Protein AF-A0A6A3PS76-F1 (afdb_monomer)

Structure (mmCIF, N/CA/C/O backbone):
data_AF-A0A6A3PS76-F1
#
_entry.id   AF-A0A6A3PS76-F1
#
loop_
_atom_site.group_PDB
_atom_site.id
_atom_site.type_symbol
_atom_site.label_atom_id
_atom_site.label_alt_id
_atom_site.label_comp_id
_atom_site.label_asym_id
_atom_site.label_entity_id
_atom_site.label_seq_id
_atom_site.pdbx_PDB_ins_code
_atom_site.Cartn_x
_atom_site.Cartn_y
_atom_site.Cartn_z
_atom_site.occupancy
_atom_site.B_iso_or_equiv
_atom_site.auth_seq_id
_atom_site.auth_comp_id
_atom_site.auth_asym_id
_atom_site.auth_atom_id
_atom_site.pdbx_PDB_model_num
ATOM 1 N N . MET A 1 1 ? 41.796 -42.484 -32.205 1.00 40.66 1 MET A N 1
ATOM 2 C CA . MET A 1 1 ? 40.865 -42.152 -31.108 1.00 40.66 1 MET A CA 1
ATOM 3 C C . MET A 1 1 ? 41.693 -41.615 -29.955 1.00 40.66 1 MET A C 1
ATOM 5 O O . MET A 1 1 ? 42.410 -42.389 -29.343 1.00 40.66 1 MET A O 1
ATOM 9 N N . ALA A 1 2 ? 41.669 -40.307 -29.718 1.00 36.38 2 ALA A N 1
ATOM 10 C CA . ALA A 1 2 ? 42.269 -39.707 -28.531 1.00 36.38 2 ALA A CA 1
ATOM 11 C C . ALA A 1 2 ? 41.194 -38.827 -27.889 1.00 36.38 2 ALA A C 1
ATOM 13 O O . ALA A 1 2 ? 40.812 -37.798 -28.442 1.00 36.38 2 ALA A O 1
ATOM 14 N N . SER A 1 3 ? 40.644 -39.326 -26.786 1.00 42.09 3 SER A N 1
ATOM 15 C CA . SER A 1 3 ? 39.677 -38.643 -25.932 1.00 42.09 3 SER A CA 1
ATOM 16 C C . SER A 1 3 ? 40.373 -37.461 -25.258 1.00 42.09 3 SER A C 1
ATOM 18 O O . SER A 1 3 ? 41.307 -37.673 -24.486 1.00 42.09 3 SER A O 1
ATOM 20 N N . LYS A 1 4 ? 39.956 -36.225 -25.559 1.00 41.03 4 LYS A N 1
ATOM 21 C CA . LYS A 1 4 ? 40.336 -35.051 -24.766 1.00 41.03 4 LYS A CA 1
ATOM 22 C C . LYS A 1 4 ? 39.450 -35.030 -23.526 1.00 41.03 4 LYS A C 1
ATOM 24 O O . LYS A 1 4 ? 38.237 -34.909 -23.633 1.00 41.03 4 LYS A O 1
ATOM 29 N N . GLN A 1 5 ? 40.074 -35.221 -22.373 1.00 47.97 5 GLN A N 1
ATOM 30 C CA . GLN A 1 5 ? 39.450 -35.051 -21.073 1.00 47.97 5 GLN A CA 1
ATOM 31 C C . GLN A 1 5 ? 39.487 -33.558 -20.744 1.00 47.97 5 GLN A C 1
ATOM 33 O O . GLN A 1 5 ? 40.566 -33.009 -20.526 1.00 47.97 5 GLN A O 1
ATOM 38 N N . ASP A 1 6 ? 38.328 -32.904 -20.788 1.00 49.22 6 ASP A N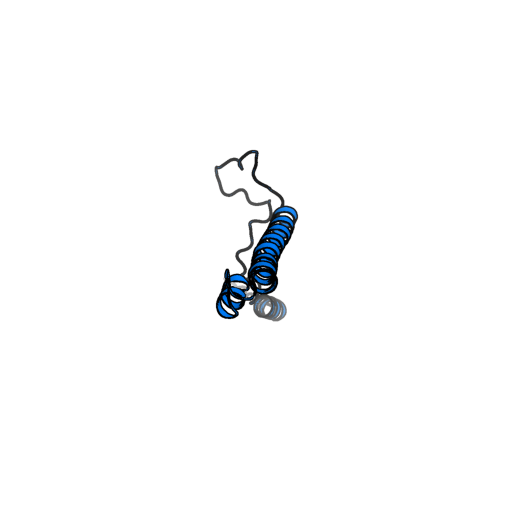 1
ATOM 39 C CA . ASP A 1 6 ? 38.185 -31.502 -20.398 1.00 49.22 6 ASP A CA 1
ATOM 40 C C . ASP A 1 6 ? 38.268 -31.403 -18.871 1.00 49.22 6 ASP A C 1
ATOM 42 O O . ASP A 1 6 ? 37.363 -31.804 -18.138 1.00 49.22 6 ASP 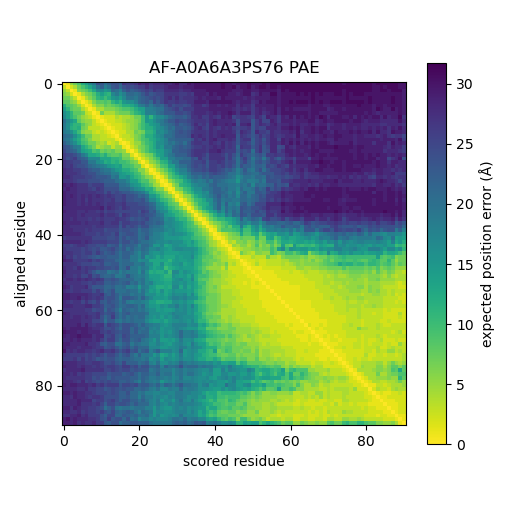A O 1
ATOM 46 N N . THR A 1 7 ? 39.404 -30.916 -18.380 1.00 53.34 7 THR A N 1
ATOM 47 C CA . THR A 1 7 ? 39.597 -30.588 -16.968 1.00 53.34 7 THR A CA 1
ATOM 48 C C . THR A 1 7 ? 38.854 -29.284 -16.684 1.00 53.34 7 THR A C 1
ATOM 50 O O . THR A 1 7 ? 39.332 -28.209 -17.042 1.00 53.34 7 THR A O 1
ATOM 53 N N . ILE A 1 8 ? 37.669 -29.379 -16.080 1.00 59.66 8 ILE A N 1
ATOM 54 C CA . ILE A 1 8 ? 36.876 -28.218 -15.651 1.00 59.66 8 ILE A CA 1
ATOM 55 C C . ILE A 1 8 ? 37.664 -27.459 -14.573 1.00 59.66 8 ILE A C 1
ATOM 57 O O . ILE A 1 8 ? 38.141 -28.063 -13.609 1.00 59.66 8 ILE A O 1
ATOM 61 N N . SER A 1 9 ? 37.836 -26.149 -14.765 1.00 59.12 9 SER A N 1
ATOM 62 C CA . SER A 1 9 ? 38.608 -25.284 -13.866 1.00 59.12 9 SER A CA 1
ATOM 63 C C . SER A 1 9 ? 37.906 -25.138 -12.516 1.00 59.12 9 SER A C 1
ATOM 65 O O . SER A 1 9 ? 36.695 -24.930 -12.459 1.00 59.12 9 SER A O 1
ATOM 67 N N . TYR A 1 10 ? 38.667 -25.195 -11.420 1.00 59.03 10 TYR A N 1
ATOM 68 C CA . TYR A 1 10 ? 38.141 -24.964 -10.070 1.00 59.03 10 TYR A CA 1
ATOM 69 C C . TYR A 1 10 ? 37.491 -23.582 -9.926 1.00 59.03 10 TYR A C 1
ATOM 71 O O . TYR A 1 10 ? 36.502 -23.461 -9.209 1.00 59.03 10 TYR A O 1
ATOM 79 N N . ASP A 1 11 ? 37.974 -22.579 -10.661 1.00 60.25 11 ASP A N 1
ATOM 80 C CA . ASP A 1 11 ? 37.381 -21.238 -10.675 1.00 60.25 11 ASP A CA 1
ATOM 81 C C . ASP A 1 11 ? 35.944 -21.244 -11.220 1.00 60.25 11 ASP A C 1
ATOM 83 O O . ASP A 1 11 ? 35.089 -20.530 -10.711 1.00 60.25 11 ASP A O 1
ATOM 87 N N . GLU A 1 12 ? 35.638 -22.110 -12.193 1.00 62.44 12 GLU A N 1
ATOM 88 C CA . GLU A 1 12 ? 34.287 -22.244 -12.761 1.00 62.44 12 GLU A CA 1
ATOM 89 C C . GLU A 1 12 ? 33.313 -22.888 -11.760 1.00 62.44 12 GLU A C 1
ATOM 91 O O . GLU A 1 12 ? 32.124 -22.565 -11.718 1.00 62.44 12 GLU A O 1
ATOM 96 N N . LEU A 1 13 ? 33.818 -23.788 -10.911 1.00 62.81 13 LEU A N 1
ATOM 97 C CA . LEU A 1 13 ? 33.030 -24.401 -9.842 1.00 62.81 13 LEU A CA 1
ATOM 98 C C . LEU A 1 13 ? 32.773 -23.421 -8.694 1.00 62.81 13 LEU A C 1
ATOM 100 O O . LEU A 1 13 ? 31.681 -23.432 -8.127 1.00 62.81 13 LEU A O 1
ATOM 104 N N . VAL A 1 14 ? 33.752 -22.574 -8.369 1.00 64.44 14 VAL A N 1
ATOM 105 C CA . VAL A 1 14 ? 33.619 -21.536 -7.337 1.00 64.44 14 VAL A CA 1
ATOM 106 C C . VAL A 1 14 ? 32.608 -20.476 -7.773 1.00 64.44 14 VAL A C 1
ATOM 108 O O . VAL A 1 14 ? 31.694 -20.174 -7.008 1.00 64.44 14 VAL A O 1
ATOM 111 N N . ASP A 1 15 ? 32.676 -20.023 -9.026 1.00 61.41 15 ASP A N 1
ATOM 112 C CA . ASP A 1 15 ? 31.741 -19.038 -9.589 1.00 61.41 15 ASP A CA 1
ATOM 113 C C . ASP A 1 15 ? 30.288 -19.557 -9.561 1.00 61.41 15 ASP A C 1
ATOM 115 O O . ASP A 1 15 ? 29.336 -18.849 -9.220 1.00 61.41 15 ASP A O 1
ATOM 119 N N . LYS A 1 16 ? 30.107 -20.860 -9.809 1.00 60.31 16 LYS A N 1
ATOM 120 C CA . LYS A 1 16 ? 28.797 -21.525 -9.766 1.00 60.31 16 LYS A CA 1
ATOM 121 C C . LYS A 1 16 ? 28.251 -21.728 -8.348 1.00 60.31 16 LYS A C 1
ATOM 123 O O . LYS A 1 16 ? 27.034 -21.751 -8.173 1.00 60.31 16 LYS A O 1
ATOM 128 N N . VAL A 1 17 ? 29.123 -21.869 -7.349 1.00 63.03 17 VAL A N 1
ATOM 129 C CA . VAL A 1 17 ? 28.747 -21.969 -5.927 1.00 63.03 17 VAL A CA 1
ATOM 130 C C . VAL A 1 17 ? 28.395 -20.598 -5.350 1.00 63.03 17 VAL A C 1
ATOM 132 O O . VAL A 1 17 ? 27.417 -20.483 -4.612 1.00 63.03 17 VAL A O 1
ATOM 135 N N . GLU A 1 18 ? 29.139 -19.553 -5.712 1.00 59.22 18 GLU A N 1
ATOM 136 C CA . GLU A 1 18 ? 28.928 -18.192 -5.202 1.00 59.22 18 GLU A CA 1
ATOM 137 C C . GLU A 1 18 ? 27.667 -17.537 -5.800 1.00 59.22 18 GLU A C 1
ATOM 139 O O . GLU A 1 18 ? 26.966 -16.775 -5.134 1.00 59.22 18 GLU A O 1
ATOM 144 N N . THR A 1 19 ? 27.287 -17.937 -7.017 1.00 59.72 19 THR A N 1
ATOM 145 C CA . THR A 1 19 ? 26.085 -17.446 -7.719 1.00 59.72 19 THR A CA 1
ATOM 146 C C . THR A 1 19 ? 24.781 -18.140 -7.272 1.00 59.72 19 THR A C 1
ATOM 148 O O . THR A 1 19 ? 23.695 -17.804 -7.745 1.00 59.72 19 THR A O 1
ATOM 151 N N . GLY A 1 20 ? 24.835 -19.074 -6.314 1.00 47.34 20 GLY A N 1
ATOM 152 C CA . GLY A 1 20 ? 23.695 -19.897 -5.871 1.00 47.34 20 GLY A CA 1
ATOM 153 C C . GLY A 1 20 ? 22.528 -19.157 -5.195 1.00 47.34 20 GLY A C 1
ATOM 154 O O . GLY A 1 20 ? 21.527 -19.784 -4.860 1.00 47.34 20 GLY A O 1
ATOM 155 N N . TYR A 1 21 ? 22.624 -17.837 -5.003 1.00 47.31 21 TYR A N 1
ATOM 156 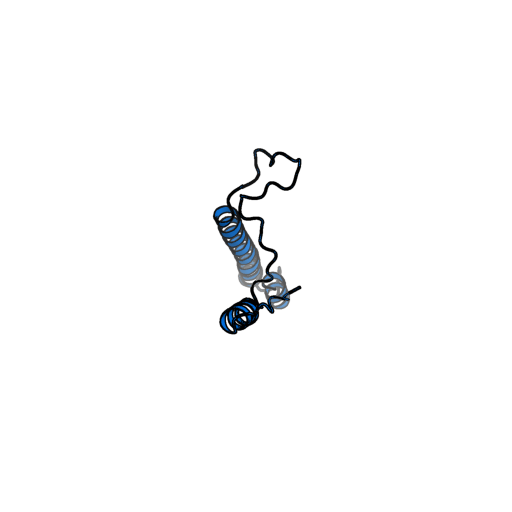C CA . TYR A 1 21 ? 21.525 -16.987 -4.518 1.00 47.31 21 TYR A CA 1
ATOM 157 C C . TYR A 1 21 ? 20.881 -16.121 -5.621 1.00 47.31 21 TYR A C 1
ATOM 159 O O . TYR A 1 21 ? 19.981 -15.329 -5.344 1.00 47.31 21 TYR A O 1
ATOM 167 N N . VAL A 1 22 ? 21.318 -16.266 -6.880 1.00 51.31 22 VAL A N 1
ATOM 168 C CA . VAL A 1 22 ? 20.883 -15.445 -8.030 1.00 51.31 22 VAL A CA 1
ATOM 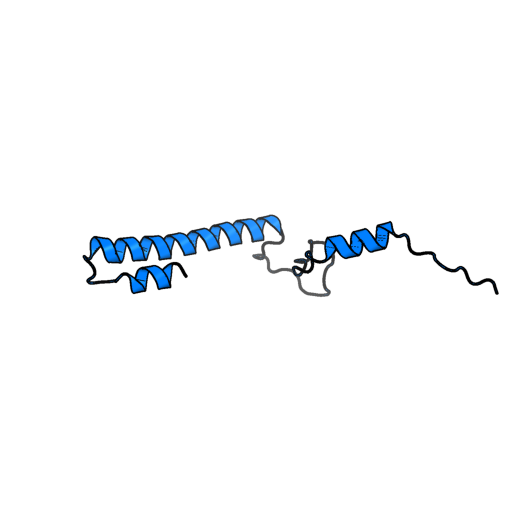169 C C . VAL A 1 22 ? 19.823 -16.157 -8.892 1.00 51.31 22 VAL A C 1
ATOM 171 O O . VAL A 1 22 ? 19.547 -15.750 -10.017 1.00 51.31 22 VAL A O 1
ATOM 174 N N . ASP A 1 23 ? 19.149 -17.167 -8.336 1.00 54.06 23 ASP A N 1
ATOM 175 C CA . ASP A 1 23 ? 17.949 -17.791 -8.921 1.00 54.06 23 ASP A CA 1
ATOM 176 C C . ASP A 1 23 ? 16.659 -16.996 -8.629 1.00 54.06 23 ASP A C 1
ATOM 178 O O . ASP A 1 23 ? 15.542 -17.515 -8.697 1.00 54.06 23 ASP A O 1
ATOM 182 N N . ALA A 1 24 ? 16.775 -15.689 -8.359 1.00 54.22 24 ALA A N 1
ATOM 183 C CA . ALA A 1 24 ? 15.660 -14.798 -8.648 1.00 54.22 24 ALA A CA 1
ATOM 184 C C . ALA A 1 24 ? 15.340 -14.975 -10.142 1.00 54.22 24 ALA A C 1
ATOM 186 O O . ALA A 1 24 ? 16.269 -14.856 -10.947 1.00 54.22 24 ALA A O 1
ATOM 187 N N . PRO A 1 25 ? 14.083 -15.272 -10.540 1.00 52.91 25 PRO A N 1
ATOM 188 C CA . PRO A 1 25 ? 13.745 -15.421 -11.944 1.00 52.91 25 PRO A CA 1
ATOM 189 C C . PRO A 1 25 ? 14.250 -14.178 -12.666 1.00 52.91 25 PRO A C 1
ATOM 191 O O . PRO A 1 25 ? 13.734 -13.081 -12.434 1.00 52.91 25 PRO A O 1
ATOM 194 N N . GLN A 1 26 ? 15.307 -14.339 -13.470 1.00 54.09 26 GLN A N 1
ATOM 195 C CA . GLN A 1 26 ? 15.903 -13.244 -14.218 1.00 54.09 26 GLN A CA 1
ATOM 196 C C . GLN A 1 26 ? 14.775 -12.694 -15.077 1.00 54.09 26 GLN A C 1
ATOM 198 O O . GLN A 1 26 ? 14.358 -13.321 -16.055 1.00 54.09 26 GLN A O 1
ATOM 203 N N . THR A 1 27 ? 14.222 -11.548 -14.676 1.00 57.22 27 THR A N 1
ATOM 204 C CA . THR A 1 27 ? 13.296 -10.833 -15.540 1.00 57.22 27 THR A CA 1
ATOM 205 C C . THR A 1 27 ? 14.047 -10.639 -16.849 1.00 57.22 27 THR A C 1
ATOM 207 O O . THR A 1 27 ? 15.200 -10.204 -16.800 1.00 57.22 27 THR A O 1
ATOM 210 N N . PRO A 1 28 ? 13.481 -11.067 -17.995 1.00 52.03 28 PRO A N 1
ATOM 211 C CA . PRO A 1 28 ? 14.257 -11.172 -19.214 1.00 52.03 28 PRO A CA 1
ATOM 212 C C . PRO A 1 28 ? 14.917 -9.823 -19.475 1.00 52.03 28 PRO A C 1
ATOM 214 O O . PRO A 1 28 ? 14.225 -8.831 -19.724 1.00 52.03 28 PRO A O 1
ATOM 217 N N . LYS A 1 29 ? 16.252 -9.774 -19.357 1.00 54.44 29 LYS A N 1
ATOM 218 C CA . LYS A 1 29 ? 17.038 -8.636 -19.823 1.00 54.44 29 LYS A CA 1
ATOM 219 C C . LYS A 1 29 ? 16.612 -8.460 -21.268 1.00 54.44 29 LYS A C 1
ATOM 221 O O . LYS A 1 29 ? 16.706 -9.412 -22.041 1.00 54.44 29 LYS A O 1
ATOM 226 N N . ALA A 1 30 ? 16.032 -7.303 -21.582 1.00 54.31 30 ALA A N 1
ATOM 227 C CA . ALA A 1 30 ? 15.519 -6.990 -22.907 1.00 54.31 30 ALA A CA 1
ATOM 228 C C . ALA A 1 30 ? 16.582 -7.370 -23.953 1.00 54.31 30 ALA A C 1
ATOM 230 O O . ALA A 1 30 ? 17.593 -6.684 -24.071 1.00 54.31 30 ALA A O 1
ATOM 231 N N . GLY A 1 31 ? 16.415 -8.513 -24.626 1.00 49.81 31 GLY A N 1
ATOM 232 C CA . GLY A 1 31 ? 17.516 -9.080 -25.407 1.00 49.81 31 GLY A CA 1
ATOM 233 C C . GLY A 1 31 ? 17.339 -10.496 -25.947 1.00 49.81 31 GLY A C 1
ATOM 234 O O . GLY A 1 31 ? 17.932 -10.803 -26.972 1.00 49.81 31 GLY A O 1
ATOM 235 N N . THR A 1 32 ? 16.485 -11.340 -25.371 1.00 44.09 32 THR A N 1
ATOM 236 C CA . THR A 1 32 ? 16.045 -12.571 -26.049 1.00 44.09 32 THR A CA 1
ATOM 237 C C . THR A 1 32 ? 14.538 -12.530 -26.187 1.00 44.09 32 THR A C 1
ATOM 239 O O . THR A 1 32 ? 13.778 -12.814 -25.265 1.00 44.09 32 THR A O 1
ATOM 242 N N . ALA A 1 33 ? 14.106 -12.080 -27.365 1.00 46.06 33 ALA A N 1
ATOM 243 C CA . ALA A 1 33 ? 12.731 -12.188 -27.801 1.00 46.06 33 ALA A CA 1
ATOM 244 C C . ALA A 1 33 ? 12.294 -13.651 -27.658 1.00 46.06 33 ALA A C 1
ATOM 246 O O . ALA A 1 33 ? 12.658 -14.506 -28.464 1.00 46.06 33 ALA A O 1
ATOM 247 N N . SER A 1 34 ? 11.509 -13.938 -26.622 1.00 46.19 34 SER A N 1
ATOM 248 C CA . SER A 1 34 ? 10.624 -15.085 -26.655 1.00 46.19 34 SER A CA 1
ATOM 249 C C . SER A 1 34 ? 9.701 -14.869 -27.849 1.00 46.19 34 SER A C 1
ATOM 251 O O . SER A 1 34 ? 9.053 -13.830 -28.001 1.00 46.19 34 SER A O 1
ATOM 253 N N . HIS A 1 35 ? 9.758 -15.830 -28.761 1.00 50.69 35 HIS A N 1
ATOM 254 C CA . HIS A 1 35 ? 8.955 -15.911 -29.965 1.00 50.69 35 HIS A CA 1
ATOM 255 C C . HIS A 1 35 ? 7.530 -15.351 -29.768 1.00 50.69 35 HIS A C 1
ATOM 257 O O . HIS A 1 35 ? 6.722 -15.907 -29.030 1.00 50.69 35 HIS A O 1
ATOM 263 N N . GLY A 1 36 ? 7.204 -14.285 -30.506 1.00 53.09 36 GLY A N 1
ATOM 264 C CA . GLY A 1 36 ? 5.873 -14.152 -31.104 1.00 53.09 36 GLY A CA 1
ATOM 265 C C . GLY A 1 36 ? 4.824 -13.247 -30.452 1.00 53.09 36 GLY A C 1
ATOM 266 O O . GLY A 1 36 ? 3.680 -13.297 -30.900 1.00 53.09 36 GLY A O 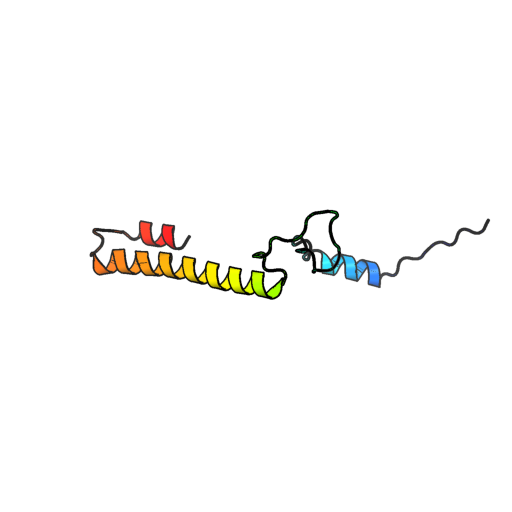1
ATOM 267 N N . LYS A 1 37 ? 5.135 -12.384 -29.475 1.00 60.97 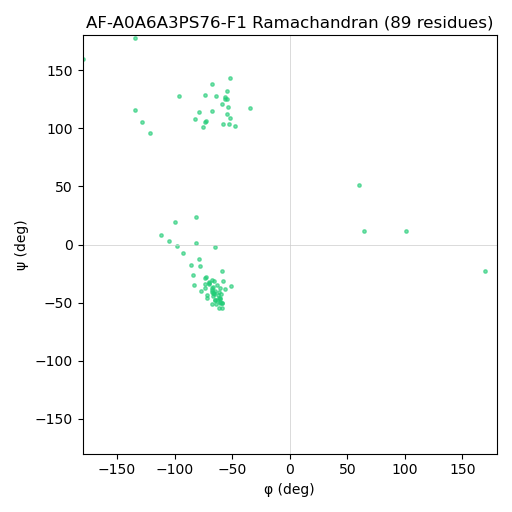37 LYS A N 1
ATOM 268 C CA . LYS A 1 37 ? 4.172 -11.341 -29.057 1.00 60.97 37 LYS A CA 1
ATOM 269 C C . LYS A 1 37 ? 4.831 -9.977 -28.902 1.00 60.97 37 LYS A C 1
ATOM 271 O O . LYS A 1 37 ? 5.674 -9.778 -28.034 1.00 60.97 37 LYS A O 1
ATOM 276 N N . ALA A 1 38 ? 4.419 -9.031 -29.748 1.00 63.34 38 ALA A N 1
ATOM 277 C CA . ALA A 1 38 ? 4.802 -7.632 -29.614 1.00 63.34 38 ALA A CA 1
ATOM 278 C C . ALA A 1 38 ? 4.396 -7.135 -28.220 1.00 63.34 38 ALA A C 1
ATOM 280 O O . ALA A 1 38 ? 3.234 -7.267 -27.825 1.00 63.34 38 ALA A O 1
ATOM 281 N N . ALA A 1 39 ? 5.359 -6.593 -27.473 1.00 64.38 39 ALA A N 1
ATOM 282 C CA . ALA A 1 39 ? 5.088 -5.980 -26.184 1.00 64.38 39 ALA A CA 1
ATOM 283 C C . ALA A 1 39 ? 4.000 -4.905 -26.355 1.00 64.38 39 ALA A C 1
ATOM 285 O O . ALA A 1 39 ? 4.047 -4.101 -27.289 1.00 64.38 39 ALA A O 1
ATOM 286 N N . SER A 1 40 ? 2.993 -4.927 -25.476 1.00 74.44 40 SER A N 1
ATOM 287 C CA . SER A 1 40 ? 1.915 -3.932 -25.469 1.00 74.44 40 SER A CA 1
ATOM 288 C C . SER A 1 40 ? 2.507 -2.522 -25.449 1.00 74.44 40 SER A C 1
ATOM 290 O O . SER A 1 40 ? 3.508 -2.278 -24.778 1.00 74.44 40 SER A O 1
ATOM 292 N N . ARG A 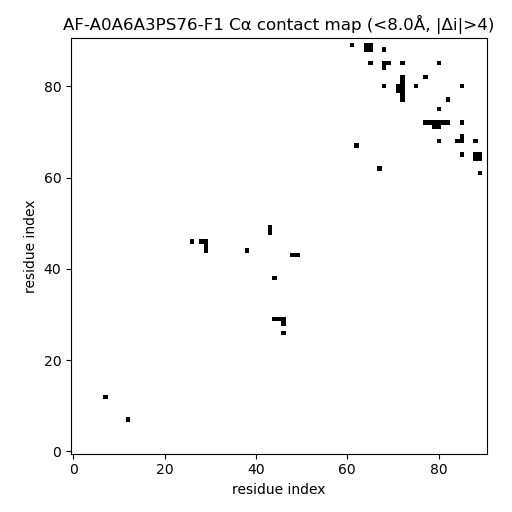1 41 ? 1.880 -1.574 -26.153 1.00 70.38 41 ARG A N 1
ATOM 293 C CA . ARG A 1 41 ? 2.394 -0.199 -26.318 1.00 70.38 41 ARG A CA 1
ATOM 294 C C . ARG A 1 41 ? 2.595 0.527 -24.979 1.00 70.38 41 ARG A C 1
ATOM 296 O O . ARG A 1 41 ? 3.385 1.459 -24.901 1.00 70.38 41 ARG A O 1
ATOM 303 N N . TYR A 1 42 ? 1.885 0.078 -23.945 1.00 72.19 42 TYR A N 1
ATOM 304 C CA . TYR A 1 42 ? 1.927 0.617 -22.585 1.00 72.19 42 TYR A CA 1
ATOM 305 C C . TYR A 1 42 ? 2.846 -0.172 -21.639 1.00 72.19 42 TYR A C 1
ATOM 307 O O . TYR A 1 42 ? 2.980 0.189 -20.473 1.00 72.19 42 TYR A O 1
ATOM 315 N N . ALA A 1 43 ? 3.475 -1.256 -22.104 1.00 74.56 43 ALA A N 1
ATOM 316 C CA . ALA A 1 43 ? 4.371 -2.049 -21.276 1.00 74.56 43 ALA A CA 1
ATOM 317 C C . ALA A 1 43 ? 5.700 -1.313 -21.062 1.00 74.56 43 ALA A C 1
ATOM 319 O O . ALA A 1 43 ? 6.368 -0.887 -22.007 1.00 74.56 43 ALA A O 1
ATOM 320 N N . VAL A 1 44 ? 6.116 -1.194 -19.801 1.00 71.38 44 VAL A N 1
ATOM 321 C CA . VAL A 1 44 ? 7.437 -0.663 -19.463 1.00 71.38 44 VAL A CA 1
ATOM 322 C C . VAL A 1 44 ? 8.488 -1.713 -19.827 1.00 71.38 44 VAL A C 1
ATOM 324 O O . VAL A 1 44 ? 8.638 -2.724 -19.148 1.00 71.38 44 VAL A O 1
ATOM 327 N N . ASN A 1 45 ? 9.227 -1.457 -20.906 1.00 72.06 45 ASN A N 1
ATOM 328 C CA . ASN A 1 45 ? 10.246 -2.373 -21.437 1.00 72.06 45 ASN A CA 1
ATOM 329 C C . ASN A 1 45 ? 11.583 -2.344 -20.666 1.00 72.06 45 ASN A C 1
ATOM 331 O O . ASN A 1 45 ? 12.433 -3.201 -20.877 1.00 72.06 45 ASN A O 1
ATOM 335 N N . SER A 1 46 ? 11.796 -1.357 -19.788 1.00 77.88 46 SER A N 1
ATOM 336 C CA . SER A 1 46 ? 13.040 -1.215 -19.018 1.00 77.88 46 SER A CA 1
ATOM 337 C C . SER A 1 46 ? 12.898 -1.832 -17.629 1.00 77.88 46 SER A C 1
ATOM 339 O O . SER A 1 46 ? 11.981 -1.470 -16.892 1.00 77.88 46 SER A O 1
ATOM 341 N N . VAL A 1 47 ? 13.833 -2.717 -17.276 1.00 78.44 47 VAL A N 1
ATOM 342 C CA . VAL A 1 47 ? 13.888 -3.417 -15.982 1.00 78.44 47 VAL A CA 1
ATOM 343 C C . VAL A 1 47 ? 13.972 -2.421 -14.818 1.00 78.44 47 VAL A C 1
ATOM 345 O O . VAL A 1 47 ? 13.056 -2.376 -14.004 1.00 78.44 47 VAL A O 1
ATOM 348 N N . HIS A 1 48 ? 14.951 -1.512 -14.840 1.00 80.19 48 HIS A N 1
ATOM 349 C CA . HIS A 1 48 ? 15.142 -0.487 -13.803 1.00 80.19 48 HIS A CA 1
ATOM 350 C C . HIS A 1 48 ? 13.905 0.396 -13.572 1.00 80.19 48 HIS A C 1
ATOM 352 O O . HIS A 1 48 ? 13.574 0.734 -12.440 1.00 80.19 48 HIS A O 1
ATOM 358 N N . LYS A 1 49 ? 13.178 0.761 -14.641 1.00 77.75 49 LYS A N 1
ATOM 359 C CA . LYS A 1 49 ? 11.952 1.567 -14.505 1.00 77.75 49 LYS A CA 1
ATOM 360 C C . LYS A 1 49 ? 10.811 0.787 -13.863 1.00 77.75 49 LYS A C 1
ATOM 362 O O . LYS A 1 49 ? 10.000 1.386 -13.170 1.00 77.75 49 LYS A O 1
ATOM 367 N N . ARG A 1 50 ? 10.723 -0.524 -14.102 1.00 84.56 50 ARG A N 1
ATOM 368 C CA . ARG A 1 50 ? 9.718 -1.379 -13.457 1.00 84.56 50 ARG A CA 1
ATOM 369 C C . ARG A 1 50 ? 10.036 -1.582 -11.984 1.00 84.56 50 ARG A C 1
ATOM 371 O O . ARG A 1 50 ? 9.122 -1.491 -11.182 1.00 84.56 50 ARG A O 1
ATOM 378 N N . GLU A 1 51 ? 11.298 -1.837 -11.653 1.00 82.94 51 GLU A N 1
ATOM 379 C CA . GLU A 1 51 ? 11.751 -2.028 -10.271 1.00 82.94 51 GLU A CA 1
ATOM 380 C C . GLU A 1 51 ? 11.559 -0.752 -9.453 1.00 82.94 51 GLU A C 1
ATOM 382 O O . GLU A 1 51 ? 10.867 -0.789 -8.444 1.00 82.94 51 GLU A O 1
ATOM 387 N N . CYS A 1 52 ? 12.033 0.396 -9.947 1.00 88.19 52 CYS A N 1
ATOM 388 C CA . CYS A 1 52 ? 11.860 1.681 -9.267 1.00 88.19 52 CYS A CA 1
ATOM 389 C C . CYS A 1 52 ? 10.377 2.069 -9.115 1.00 88.19 52 CYS A C 1
ATOM 391 O O . CYS A 1 52 ? 9.962 2.540 -8.060 1.00 88.19 52 CYS A O 1
ATOM 393 N N . LEU A 1 53 ? 9.548 1.837 -10.144 1.00 88.94 53 LEU A N 1
ATOM 394 C CA . LEU A 1 53 ? 8.108 2.099 -10.054 1.00 88.94 53 LEU A CA 1
ATOM 395 C C . LEU A 1 53 ? 7.416 1.146 -9.073 1.00 88.94 53 LEU A C 1
ATOM 397 O O . LEU A 1 53 ? 6.524 1.576 -8.347 1.00 88.94 53 LEU A O 1
ATOM 401 N N . ALA A 1 54 ? 7.809 -0.128 -9.053 1.00 90.62 54 ALA A N 1
ATOM 402 C CA . ALA A 1 54 ? 7.275 -1.111 -8.120 1.00 90.62 54 ALA A CA 1
ATOM 403 C C . ALA A 1 54 ? 7.675 -0.787 -6.675 1.00 90.62 54 ALA A C 1
ATOM 405 O O . ALA A 1 54 ? 6.826 -0.850 -5.793 1.00 90.62 54 ALA A O 1
ATOM 406 N N . GLU A 1 55 ? 8.922 -0.381 -6.441 1.00 93.75 55 GLU A N 1
ATOM 407 C CA . GLU A 1 55 ? 9.419 0.037 -5.129 1.00 93.75 55 GLU A CA 1
ATOM 408 C C . GLU A 1 55 ? 8.709 1.303 -4.643 1.00 93.75 55 GLU A C 1
ATOM 410 O O . GLU A 1 55 ? 8.203 1.347 -3.520 1.00 93.75 55 GLU A O 1
ATOM 415 N N . PHE A 1 56 ? 8.600 2.310 -5.511 1.00 92.69 56 PHE A N 1
ATOM 416 C CA . PHE A 1 56 ? 7.882 3.538 -5.201 1.00 92.69 56 PHE A CA 1
ATOM 417 C C . PHE A 1 56 ? 6.412 3.259 -4.885 1.00 92.69 56 PHE A C 1
ATOM 419 O O . PHE A 1 56 ? 5.911 3.700 -3.853 1.00 92.69 56 PHE A O 1
ATOM 426 N N . LEU A 1 57 ? 5.719 2.504 -5.742 1.00 94.56 57 LEU A N 1
ATOM 427 C CA . LEU A 1 57 ? 4.304 2.202 -5.553 1.00 94.56 57 LEU A CA 1
ATOM 428 C C . LEU A 1 57 ? 4.077 1.332 -4.314 1.00 94.56 57 LEU A C 1
ATOM 430 O O . LEU A 1 57 ? 3.157 1.612 -3.553 1.00 94.56 57 LEU A O 1
ATOM 434 N N . GLY A 1 58 ? 4.918 0.320 -4.091 1.00 93.94 58 GLY A N 1
ATOM 435 C CA . GLY A 1 58 ? 4.860 -0.559 -2.923 1.00 93.94 58 GLY A CA 1
ATOM 436 C C . GLY A 1 58 ? 5.051 0.210 -1.618 1.00 93.94 58 GLY A C 1
ATOM 437 O O . GLY A 1 58 ? 4.243 0.091 -0.699 1.00 93.94 58 GLY A O 1
ATOM 438 N N . THR A 1 59 ? 6.062 1.077 -1.567 1.00 95.06 59 THR A N 1
ATOM 439 C CA . THR A 1 59 ? 6.320 1.934 -0.402 1.00 95.06 59 THR A CA 1
ATOM 440 C C . THR A 1 59 ? 5.190 2.940 -0.200 1.00 95.06 59 THR A C 1
ATOM 442 O O . THR A 1 59 ? 4.733 3.148 0.922 1.00 95.06 59 THR A O 1
ATOM 445 N N . PHE A 1 60 ? 4.689 3.536 -1.285 1.00 94.88 60 PHE A N 1
ATOM 446 C CA . PHE A 1 60 ? 3.578 4.478 -1.236 1.00 94.88 60 PHE A CA 1
ATOM 447 C C . PHE A 1 60 ? 2.321 3.843 -0.632 1.00 94.88 60 PHE A C 1
ATOM 449 O O . PHE A 1 60 ? 1.758 4.400 0.309 1.00 94.88 60 PHE A O 1
ATOM 456 N N . VAL A 1 61 ? 1.900 2.668 -1.114 1.00 95.50 61 VAL A N 1
ATOM 457 C CA . VAL A 1 61 ? 0.698 2.005 -0.579 1.00 95.50 61 VAL A CA 1
ATOM 458 C C . VAL A 1 61 ? 0.892 1.537 0.864 1.00 95.50 61 VAL A C 1
ATOM 460 O O . VAL A 1 61 ? -0.025 1.698 1.667 1.00 95.50 61 VAL A O 1
ATOM 463 N N . MET A 1 62 ? 2.086 1.044 1.219 1.00 94.31 62 MET A N 1
ATOM 464 C CA . MET A 1 62 ? 2.415 0.646 2.593 1.00 94.31 62 MET A CA 1
ATOM 465 C C . MET A 1 62 ? 2.264 1.828 3.557 1.00 94.31 62 MET A C 1
ATOM 467 O O . MET A 1 62 ? 1.569 1.727 4.566 1.00 94.31 62 MET A O 1
ATOM 471 N N . ILE A 1 63 ? 2.866 2.974 3.229 1.00 94.62 63 ILE A N 1
ATOM 472 C CA . ILE A 1 63 ? 2.821 4.163 4.086 1.00 94.62 63 ILE A CA 1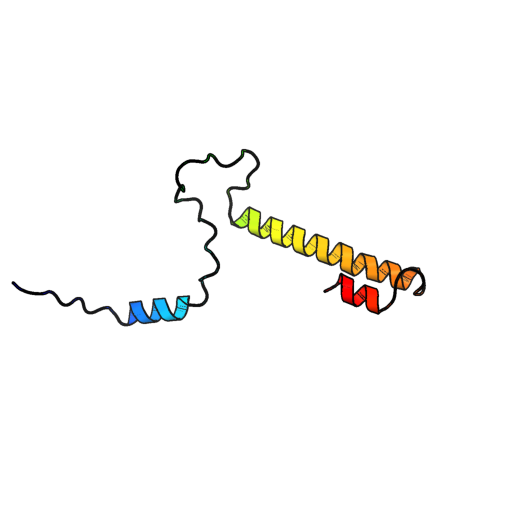
ATOM 473 C C . ILE A 1 63 ? 1.411 4.749 4.156 1.00 94.62 63 ILE A C 1
ATOM 475 O O . ILE A 1 63 ? 0.979 5.135 5.240 1.00 94.62 63 ILE A O 1
ATOM 479 N N . VAL A 1 64 ? 0.671 4.799 3.043 1.00 94.94 64 VAL A N 1
ATOM 480 C CA . VAL A 1 64 ? -0.705 5.323 3.035 1.00 94.94 64 VAL A CA 1
ATOM 481 C C . VAL A 1 64 ? -1.611 4.510 3.958 1.00 94.94 64 VAL A C 1
ATOM 483 O O . VAL A 1 64 ? -2.335 5.102 4.759 1.00 94.94 64 VAL A O 1
ATOM 486 N N . PHE A 1 65 ? -1.562 3.177 3.899 1.00 92.50 65 PHE A N 1
ATOM 487 C CA . PHE A 1 65 ? -2.378 2.347 4.786 1.00 92.50 65 PHE A CA 1
ATOM 488 C C . PHE A 1 65 ? -1.882 2.375 6.235 1.00 92.50 65 PHE A C 1
ATOM 490 O O . PHE A 1 65 ? -2.687 2.602 7.141 1.00 92.50 65 PHE A O 1
ATOM 497 N N . GLY A 1 66 ? -0.574 2.236 6.461 1.00 92.12 66 GLY A N 1
ATOM 498 C CA . GLY A 1 66 ? 0.011 2.222 7.801 1.00 92.12 66 GLY A CA 1
ATOM 499 C C . GLY A 1 66 ? -0.186 3.538 8.561 1.00 92.12 66 GLY A C 1
ATOM 500 O O . GLY A 1 66 ? -0.654 3.552 9.702 1.00 92.12 66 GLY A O 1
ATOM 501 N N . MET A 1 67 ? 0.101 4.674 7.921 1.00 92.25 67 MET A N 1
ATOM 502 C CA . MET A 1 67 ? -0.121 5.992 8.528 1.00 92.25 67 MET A CA 1
ATOM 503 C C . MET A 1 67 ? -1.608 6.354 8.586 1.00 92.25 67 MET A C 1
ATOM 505 O O . MET A 1 67 ? -2.043 6.991 9.548 1.00 92.25 67 MET A O 1
ATOM 509 N N . GLY A 1 68 ? -2.397 5.931 7.594 1.00 91.31 68 GLY A N 1
ATOM 510 C CA . GLY A 1 68 ? -3.841 6.157 7.544 1.00 91.31 68 GLY A CA 1
ATOM 511 C C . GLY A 1 68 ? -4.570 5.533 8.732 1.00 91.31 68 GLY A C 1
ATOM 512 O O . GLY A 1 68 ? -5.321 6.231 9.418 1.00 91.31 68 GLY A O 1
ATOM 513 N N . VAL A 1 69 ? -4.302 4.257 9.034 1.00 92.31 69 VAL A N 1
ATOM 514 C CA . VAL A 1 69 ? -4.901 3.590 10.201 1.00 92.31 69 VAL A CA 1
ATOM 515 C C . VAL A 1 69 ? -4.403 4.196 11.513 1.00 92.31 69 VAL A C 1
ATOM 517 O O . VAL A 1 69 ? -5.185 4.364 12.443 1.00 92.31 69 VAL A O 1
ATOM 520 N N . ASN A 1 70 ? -3.127 4.596 11.586 1.00 90.44 70 ASN A N 1
ATOM 521 C CA . ASN A 1 70 ? -2.564 5.185 12.799 1.00 90.44 70 ASN A CA 1
ATOM 522 C C . ASN A 1 70 ? -3.288 6.496 13.144 1.00 90.44 70 ASN A C 1
ATOM 524 O O . ASN A 1 70 ? -3.695 6.714 14.284 1.00 90.44 70 ASN A O 1
ATOM 528 N N . ASN A 1 71 ? -3.547 7.330 12.132 1.00 88.44 71 ASN A N 1
ATOM 529 C CA . ASN A 1 71 ? -4.314 8.558 12.310 1.00 88.44 71 ASN A CA 1
ATOM 530 C C . ASN A 1 71 ? -5.801 8.284 12.597 1.00 88.44 71 ASN A C 1
ATOM 532 O O . ASN A 1 71 ? -6.420 9.005 13.376 1.00 88.44 71 ASN A O 1
ATOM 536 N N . GLN A 1 72 ? -6.382 7.229 12.017 1.00 88.38 72 GLN A N 1
ATOM 537 C CA . GLN A 1 72 ? -7.754 6.813 12.313 1.00 88.38 72 GLN A CA 1
ATOM 538 C C . GLN A 1 72 ? -7.925 6.424 13.787 1.00 88.38 72 GLN A C 1
ATOM 540 O O . GLN A 1 72 ? -8.878 6.873 14.425 1.00 88.38 72 GLN A O 1
ATOM 545 N N . VAL A 1 73 ? -7.010 5.626 14.341 1.00 88.62 73 VAL A N 1
ATOM 546 C CA . VAL A 1 73 ? -7.063 5.176 15.741 1.00 88.62 73 VAL A CA 1
ATOM 547 C C . VAL A 1 73 ? -6.851 6.352 16.695 1.00 88.62 73 VAL A C 1
ATOM 549 O O . VAL A 1 73 ? -7.695 6.609 17.556 1.00 88.62 73 VAL A O 1
ATOM 552 N N . VAL 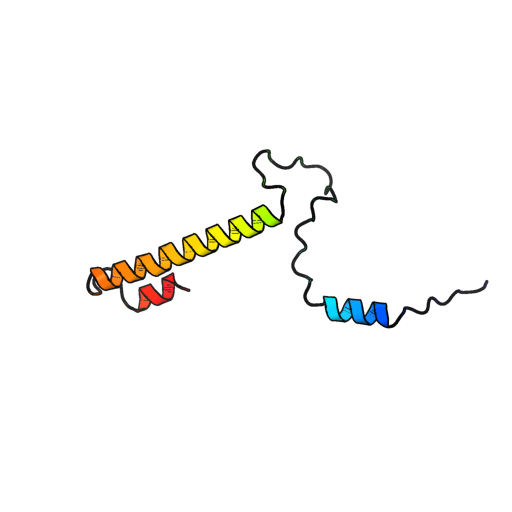A 1 74 ? -5.782 7.129 16.481 1.00 90.00 74 VAL A N 1
ATOM 553 C CA . VAL A 1 74 ? -5.406 8.246 17.362 1.00 90.00 74 VAL A CA 1
ATOM 554 C C . VAL A 1 74 ? -6.461 9.349 17.350 1.00 90.00 74 VAL A C 1
ATOM 556 O O . VAL A 1 74 ? -6.899 9.797 18.406 1.00 90.00 74 VAL A O 1
ATOM 559 N N . ASN A 1 75 ? -6.918 9.771 16.169 1.00 86.12 75 ASN A N 1
ATOM 560 C CA . ASN A 1 75 ? -7.830 10.908 16.064 1.00 86.12 75 ASN A CA 1
ATOM 561 C C . ASN A 1 75 ? -9.283 10.551 16.426 1.00 86.12 75 ASN A C 1
ATOM 563 O O . ASN A 1 75 ? -10.082 11.438 16.716 1.00 86.12 75 ASN A O 1
ATOM 567 N N . SER A 1 76 ? -9.647 9.263 16.414 1.00 86.44 76 SER A N 1
ATOM 568 C CA . SER A 1 76 ? -10.976 8.814 16.855 1.00 86.44 76 SER A CA 1
ATOM 569 C C . SER A 1 76 ? -11.042 8.413 18.331 1.00 86.44 76 SER A C 1
ATOM 571 O O . SER A 1 76 ? -12.145 8.169 18.826 1.00 86.44 76 SER A O 1
ATOM 573 N N . GLY A 1 77 ? -9.904 8.361 19.036 1.00 84.38 77 GLY A N 1
ATOM 574 C CA . GLY A 1 77 ? -9.827 7.882 20.417 1.00 84.38 77 GLY A CA 1
ATOM 575 C C . GLY A 1 77 ? -10.289 6.430 20.542 1.00 84.38 77 GLY A C 1
ATOM 576 O O . GLY A 1 77 ? -11.195 6.144 21.320 1.00 84.38 77 GLY A O 1
ATOM 577 N N . ASP A 1 78 ? -9.734 5.551 19.707 1.00 80.31 78 ASP A N 1
ATOM 578 C CA . ASP A 1 78 ? -10.044 4.115 19.626 1.00 80.31 78 ASP A CA 1
ATOM 579 C C . ASP A 1 78 ? -11.478 3.739 19.179 1.00 80.31 78 ASP A C 1
ATOM 581 O O . ASP A 1 78 ? -11.896 2.584 19.280 1.00 80.31 78 ASP A O 1
ATOM 585 N N . LYS A 1 79 ? -12.269 4.691 18.663 1.00 81.25 79 LYS A N 1
ATOM 586 C CA . LYS A 1 79 ? -13.661 4.431 18.235 1.00 81.25 79 LYS A CA 1
ATOM 587 C C . LYS A 1 79 ? -13.778 3.847 16.829 1.00 81.25 79 LYS A C 1
ATOM 589 O O . LYS A 1 79 ? -14.679 3.055 16.576 1.00 81.25 79 LYS A O 1
ATOM 594 N N . ASN A 1 80 ? -12.899 4.261 15.917 1.00 81.00 80 ASN A N 1
ATOM 595 C CA . ASN A 1 80 ? -12.927 3.860 14.502 1.00 81.00 80 ASN A CA 1
ATOM 596 C C . ASN A 1 80 ? -11.747 2.958 14.114 1.00 81.00 80 ASN A C 1
ATOM 598 O O . ASN A 1 80 ? -11.548 2.675 12.937 1.00 81.00 80 ASN A O 1
ATOM 602 N N . GLY A 1 81 ? -10.964 2.526 15.095 1.00 82.31 81 GLY A N 1
ATOM 603 C CA . GLY A 1 81 ? -9.834 1.620 14.954 1.00 82.31 81 GLY A CA 1
ATOM 604 C C . GLY A 1 81 ? -9.221 1.386 16.329 1.00 82.31 81 GLY A C 1
ATOM 605 O O . GLY A 1 81 ? -9.470 2.159 17.242 1.00 82.31 81 GLY A O 1
ATOM 606 N N . THR A 1 82 ? -8.466 0.311 16.496 1.00 86.50 82 THR A N 1
ATOM 607 C CA . THR A 1 82 ? -7.838 -0.066 17.768 1.00 86.50 82 THR A CA 1
ATOM 608 C C . THR A 1 82 ? -6.385 -0.463 17.527 1.00 86.50 82 THR A C 1
ATOM 610 O O . THR A 1 82 ? -5.918 -0.542 16.390 1.00 86.50 82 THR A O 1
ATOM 613 N N . TRP A 1 83 ? -5.649 -0.787 18.587 1.00 85.62 83 TRP A N 1
ATOM 614 C CA . TRP A 1 83 ? -4.289 -1.317 18.457 1.00 85.62 83 TRP A CA 1
ATOM 615 C C . TRP A 1 83 ? -4.193 -2.514 17.488 1.00 85.62 83 TRP A C 1
ATOM 617 O O . TRP A 1 83 ? -3.242 -2.619 16.716 1.00 85.62 83 TRP A O 1
ATOM 627 N N . LEU A 1 84 ? -5.208 -3.385 17.451 1.00 87.69 84 LEU A N 1
ATOM 628 C CA . LEU A 1 84 ? -5.231 -4.525 16.530 1.00 87.69 84 LEU A CA 1
ATOM 629 C C . LEU A 1 84 ? -5.300 -4.090 15.057 1.00 87.69 84 LEU A C 1
ATOM 631 O O . LEU A 1 84 ? -4.613 -4.675 14.222 1.00 87.69 84 LEU A O 1
ATOM 635 N N . SER A 1 85 ? -6.091 -3.061 14.728 1.00 83.88 85 SER A N 1
ATOM 636 C CA . SER A 1 85 ? -6.184 -2.577 13.345 1.00 83.88 85 SER A CA 1
ATOM 637 C C . SER A 1 85 ? -4.882 -1.936 12.870 1.00 83.88 85 SER A C 1
ATOM 639 O O . SER A 1 85 ? -4.562 -2.040 11.691 1.00 83.88 85 SER A O 1
ATOM 641 N N . ILE A 1 86 ? -4.106 -1.327 13.778 1.00 87.25 86 ILE A N 1
ATOM 642 C CA . ILE A 1 86 ? -2.772 -0.809 13.447 1.00 87.25 86 ILE A CA 1
ATOM 643 C C . ILE A 1 86 ? -1.870 -1.957 12.989 1.00 87.25 86 ILE A C 1
ATOM 645 O O . ILE A 1 86 ? -1.352 -1.907 11.879 1.00 87.25 86 ILE A O 1
ATOM 649 N N . ASN A 1 87 ? -1.732 -3.011 13.795 1.00 89.81 87 ASN A N 1
ATOM 650 C CA . ASN A 1 87 ? -0.846 -4.131 13.465 1.00 89.81 87 ASN A CA 1
ATOM 651 C C . ASN A 1 87 ? -1.237 -4.806 12.138 1.00 89.81 87 ASN A C 1
ATOM 653 O O . ASN A 1 87 ? -0.379 -5.031 11.296 1.00 89.81 87 ASN A O 1
ATOM 657 N N . MET A 1 88 ? -2.533 -5.024 11.893 1.00 89.19 88 MET A N 1
ATOM 658 C CA . MET A 1 88 ? -2.999 -5.662 10.652 1.00 89.19 88 MET A CA 1
ATOM 659 C C . MET A 1 88 ? -2.758 -4.840 9.375 1.00 89.19 88 MET A C 1
ATOM 661 O O . MET A 1 88 ? -2.583 -5.414 8.305 1.00 89.19 88 MET A O 1
ATOM 665 N N . CYS A 1 89 ? -2.785 -3.506 9.446 1.00 88.12 89 CYS A N 1
ATOM 666 C CA . CYS A 1 89 ? -2.568 -2.653 8.269 1.00 88.12 89 CYS A CA 1
ATOM 667 C C . CYS A 1 89 ? -1.088 -2.370 7.982 1.00 88.12 89 CYS A C 1
ATOM 669 O O . CYS A 1 89 ? -0.768 -1.950 6.871 1.00 88.12 89 CYS A O 1
ATOM 671 N N . TRP A 1 90 ? -0.205 -2.580 8.960 1.00 88.56 90 TRP A N 1
ATOM 672 C CA . TRP A 1 90 ? 1.242 -2.556 8.745 1.00 88.56 90 TRP A CA 1
ATOM 673 C C . TRP A 1 90 ? 1.784 -3.901 8.241 1.00 88.56 90 TRP A C 1
ATOM 675 O O . TRP A 1 90 ? 2.776 -3.897 7.512 1.00 88.56 90 TRP A O 1
ATOM 685 N N . GLY A 1 91 ? 1.097 -5.006 8.554 1.00 79.94 91 GLY A N 1
ATOM 686 C CA . GLY A 1 91 ? 1.470 -6.368 8.158 1.00 79.94 91 GLY A CA 1
ATOM 687 C C . GLY A 1 91 ? 1.757 -7.247 9.361 1.00 79.94 91 GLY A C 1
ATOM 688 O O . GLY A 1 91 ? 2.729 -6.940 10.085 1.00 79.94 91 GLY A O 1
#

InterPro domains:
  IPR023271 Aquaporin-like [G3DSA:1.20.1080.10] (49-91)
  IPR023271 Aquaporin-like [SSF81338] (49-91)
  IPR050363 Major Intrinsic Protein/Aquaporin [PTHR43829] (40-91)

Sequence (91 aa):
MASKQDTISYDELVDKVETGYVDAPQTPKAGTASHGKAASRYAVNSVHKRECLAEFLGTFVMIVFGMGVNNQVVNSGDKNGTWLSINMCWG

Secondary structure (DSSP, 8-state):
---------HHHHHHHHHTTT--S-----TTS--TT-PPPTTS---HHHHHHHHHHHHHHHHHHHHHHHHHHHHHHTSSS--HHHHHHHH-

pLDDT: mean 72.35, std 17.53, range [36.38, 95.5]

Organism: NCBI:txid53985

Solvent-accessible surface area (backbone atoms only — not comparable to full-atom values): 5791 Å² total; per-residue (Å²): 140,80,86,80,80,81,79,79,55,70,67,61,54,49,54,58,59,72,49,70,79,65,78,58,80,73,70,77,66,83,80,71,82,70,85,89,68,84,77,57,94,84,58,80,78,47,66,68,60,49,52,53,50,48,51,52,52,52,52,49,54,47,48,52,44,33,52,47,43,48,49,40,18,65,77,48,71,53,72,76,31,44,76,67,53,39,50,65,50,67,102

Foldseek 3Di:
DDDDDDDDDPVVVVVVVVCVVVPPPPPPPLDDDPPDDDDDPPDDSDPVVVVVVCVVVVVVQLCCQLVVQVCQCVVVVNPRHDPVSNVVSND

Radius of gyration: 24.95 Å; Cα contacts (8 Å, |Δi|>4): 33; chains: 1; bounding box: 56×53×52 Å

Mean predicted aligned error: 16.68 Å